Protein AF-A0A3P7JAH3-F1 (afdb_monomer)

Mean predicted aligned error: 9.49 Å

Solvent-accessible surface area (backbone atoms only — not comparable to full-atom values): 6274 Å² total; per-residue (Å²): 108,72,80,76,74,51,86,88,81,87,86,88,82,52,60,71,60,50,22,54,54,50,21,64,60,63,74,50,52,83,84,49,29,83,62,52,90,68,66,71,64,45,51,75,48,75,47,84,51,99,89,49,46,48,79,45,80,48,71,53,102,59,93,72,78,84,84,82,70,68,92,83,59,82,75,83,76,79,67,57,77,78,59,61,64,69,72,70,74,79,125

Structure (mmCIF, N/CA/C/O backbone):
data_AF-A0A3P7JAH3-F1
#
_entry.id   AF-A0A3P7JAH3-F1
#
loop_
_atom_site.group_PDB
_atom_site.id
_atom_site.type_symbol
_atom_site.label_atom_id
_atom_site.label_alt_id
_atom_site.label_comp_id
_atom_site.label_asym_id
_atom_site.label_entity_id
_atom_site.label_seq_id
_atom_site.pdbx_PDB_ins_code
_atom_site.Cartn_x
_atom_site.Cartn_y
_atom_site.Cartn_z
_atom_site.occupancy
_atom_site.B_iso_or_equiv
_atom_site.auth_seq_id
_atom_site.auth_comp_id
_atom_site.auth_asym_id
_atom_site.auth_atom_id
_atom_site.pdbx_PDB_model_num
ATOM 1 N N . MET A 1 1 ? -9.852 13.508 5.705 1.00 70.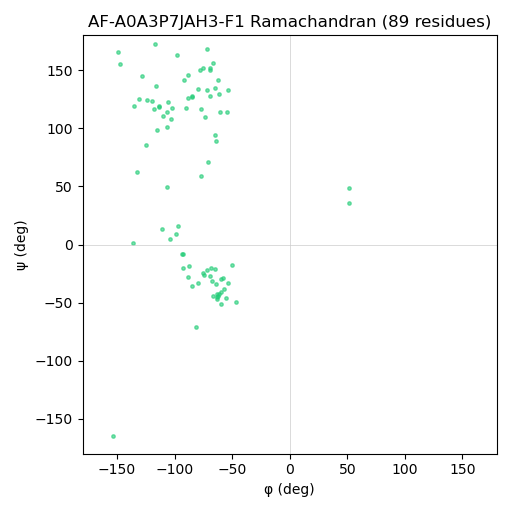62 1 MET A N 1
ATOM 2 C CA . MET A 1 1 ? -9.347 13.857 4.348 1.00 70.62 1 MET A CA 1
ATOM 3 C C . MET A 1 1 ? -10.498 13.825 3.346 1.00 70.62 1 MET A C 1
ATOM 5 O O . MET A 1 1 ? -11.475 13.145 3.616 1.00 70.62 1 MET A O 1
ATOM 9 N N . GLU A 1 2 ? -10.405 14.485 2.182 1.00 84.12 2 GLU A N 1
ATOM 10 C CA . GLU A 1 2 ? -11.473 14.398 1.157 1.00 84.12 2 GLU A CA 1
ATOM 11 C C . GLU A 1 2 ? -11.705 12.950 0.680 1.00 84.12 2 GLU A C 1
ATOM 13 O O . GLU A 1 2 ? -12.838 12.567 0.408 1.00 84.12 2 GLU A O 1
ATOM 18 N N . LEU A 1 3 ? -10.656 12.114 0.703 1.00 83.50 3 LEU A N 1
ATOM 19 C CA . LEU A 1 3 ? -10.746 10.670 0.458 1.00 83.50 3 LEU A CA 1
ATOM 20 C C . LEU A 1 3 ? -11.695 9.920 1.408 1.00 83.50 3 LEU A C 1
ATOM 22 O O . LEU A 1 3 ? -12.232 8.896 1.016 1.00 83.50 3 LEU A O 1
ATOM 26 N N . GLU A 1 4 ? -11.893 10.398 2.637 1.00 81.25 4 GLU A N 1
ATOM 27 C CA . GLU A 1 4 ? -12.803 9.768 3.609 1.00 81.25 4 GLU A CA 1
ATOM 28 C C . GLU A 1 4 ? -14.242 10.273 3.462 1.00 81.25 4 GLU A C 1
ATOM 30 O O . GLU A 1 4 ? -15.176 9.660 3.971 1.00 81.25 4 GLU A O 1
ATOM 35 N N . ARG A 1 5 ? -14.423 11.420 2.796 1.00 87.12 5 ARG A N 1
ATOM 36 C CA . ARG A 1 5 ? -15.728 12.064 2.612 1.00 87.12 5 ARG A CA 1
ATOM 37 C C . ARG A 1 5 ? -16.446 11.563 1.360 1.00 87.12 5 ARG A C 1
ATOM 39 O O . ARG A 1 5 ? -17.671 11.601 1.298 1.00 87.12 5 ARG A O 1
ATOM 46 N N . GLN A 1 6 ? -15.685 11.124 0.364 1.00 86.94 6 GLN A N 1
ATOM 47 C CA . GLN A 1 6 ? -16.199 10.566 -0.882 1.00 86.94 6 GLN A CA 1
ATOM 48 C C . GLN A 1 6 ? -16.414 9.050 -0.743 1.00 86.94 6 GLN A C 1
ATOM 50 O O . GLN A 1 6 ? -15.657 8.380 -0.048 1.00 86.94 6 GLN A O 1
ATOM 55 N N . SER A 1 7 ? -17.433 8.499 -1.409 1.00 84.81 7 SER A N 1
ATOM 56 C CA . SER A 1 7 ? -17.759 7.066 -1.332 1.00 84.81 7 SER A CA 1
ATOM 57 C C . SER A 1 7 ? -16.889 6.216 -2.263 1.00 84.81 7 SER A C 1
ATOM 59 O O . SER A 1 7 ? -16.009 5.492 -1.812 1.00 84.81 7 SER A O 1
ATOM 61 N N . ASN A 1 8 ? -17.114 6.320 -3.573 1.00 90.44 8 ASN A N 1
ATOM 62 C CA . ASN A 1 8 ? -16.386 5.571 -4.593 1.00 90.44 8 ASN A CA 1
ATOM 63 C C . ASN A 1 8 ? -15.487 6.522 -5.380 1.00 90.44 8 ASN A C 1
ATOM 65 O O . ASN A 1 8 ? -15.971 7.341 -6.160 1.00 90.44 8 ASN A O 1
ATOM 69 N N . ILE A 1 9 ? -14.177 6.391 -5.188 1.00 94.44 9 ILE A N 1
ATOM 70 C CA . ILE A 1 9 ? -13.166 7.213 -5.856 1.00 94.44 9 ILE A CA 1
ATOM 71 C C . ILE A 1 9 ? -12.099 6.342 -6.511 1.00 94.44 9 ILE A C 1
ATOM 73 O O . ILE A 1 9 ? -11.703 5.306 -5.979 1.00 94.44 9 ILE A O 1
ATOM 77 N N . LEU A 1 10 ? -11.602 6.795 -7.661 1.00 95.25 10 LEU A N 1
ATOM 78 C CA . LEU A 1 10 ? -10.441 6.220 -8.332 1.00 95.25 10 LEU A CA 1
ATOM 79 C C . LEU A 1 10 ? -9.310 7.246 -8.317 1.00 95.25 10 LEU A C 1
ATOM 81 O O . LEU A 1 10 ? -9.441 8.329 -8.883 1.00 95.25 10 LEU A O 1
ATOM 85 N N . VAL A 1 11 ? -8.190 6.891 -7.690 1.00 95.88 11 VAL A N 1
ATOM 86 C CA . VAL A 1 11 ? -6.991 7.733 -7.650 1.00 95.88 11 VAL A CA 1
ATOM 87 C C . VAL A 1 11 ? -5.934 7.139 -8.576 1.00 95.88 11 VAL A C 1
ATOM 89 O O . VAL A 1 11 ? -5.404 6.063 -8.308 1.00 95.88 11 VAL A O 1
ATOM 92 N N . ILE A 1 12 ? -5.603 7.856 -9.651 1.00 96.94 12 ILE A N 1
ATOM 93 C CA . ILE A 1 12 ? -4.489 7.523 -10.547 1.00 96.94 12 ILE A CA 1
ATOM 94 C C . ILE A 1 12 ? -3.327 8.451 -10.201 1.00 96.94 12 ILE A C 1
ATOM 96 O O . ILE A 1 12 ? -3.449 9.670 -10.287 1.00 96.94 12 ILE A O 1
ATOM 100 N N . SER A 1 13 ? -2.208 7.881 -9.760 1.00 96.69 13 SER A N 1
ATOM 101 C CA . SER A 1 13 ? -1.055 8.658 -9.302 1.00 96.69 13 SER A CA 1
ATOM 102 C C . SER A 1 13 ? 0.253 7.877 -9.469 1.00 96.69 13 SER A C 1
ATOM 104 O O . SER A 1 13 ? 0.320 6.881 -10.187 1.00 96.69 13 SER A O 1
ATOM 106 N N . HIS A 1 14 ? 1.309 8.339 -8.805 1.00 96.62 14 HIS A N 1
ATOM 107 C CA . HIS A 1 14 ? 2.647 7.760 -8.832 1.00 96.62 14 HIS A CA 1
ATOM 108 C C . HIS A 1 14 ? 2.902 6.863 -7.618 1.00 96.62 14 HIS A C 1
ATOM 110 O O . HIS A 1 14 ? 2.242 6.976 -6.585 1.00 96.62 14 HIS A O 1
ATOM 116 N N . GLN A 1 15 ? 3.930 6.015 -7.701 1.00 94.88 15 GLN A N 1
ATOM 117 C CA . GLN A 1 15 ? 4.243 5.039 -6.654 1.00 94.88 15 GLN A CA 1
ATOM 118 C C . GLN A 1 15 ? 4.433 5.661 -5.269 1.00 94.88 15 GLN A C 1
ATOM 120 O O . GLN A 1 15 ? 3.869 5.155 -4.308 1.00 94.88 15 GLN A O 1
ATOM 125 N N . ALA A 1 16 ? 5.185 6.760 -5.150 1.00 95.62 16 ALA A N 1
ATOM 126 C CA . ALA A 1 16 ? 5.430 7.399 -3.855 1.00 95.62 16 ALA A CA 1
ATOM 127 C C . ALA A 1 16 ? 4.138 7.936 -3.213 1.00 95.62 16 ALA A C 1
ATOM 129 O O . ALA A 1 16 ? 3.906 7.721 -2.028 1.00 95.62 16 ALA A O 1
ATOM 130 N N . VAL A 1 17 ? 3.264 8.565 -4.003 1.00 96.81 17 VAL A N 1
ATOM 131 C CA . VAL A 1 17 ? 1.980 9.098 -3.519 1.00 96.81 17 VAL A CA 1
ATOM 132 C C . VAL A 1 17 ? 1.052 7.960 -3.094 1.00 96.81 17 VAL A C 1
ATOM 134 O O . VAL A 1 17 ? 0.460 8.006 -2.018 1.00 96.81 17 VAL A O 1
ATOM 137 N N . LEU A 1 18 ? 0.976 6.900 -3.902 1.00 96.50 18 LEU A N 1
ATOM 138 C CA . LEU A 1 18 ? 0.171 5.721 -3.589 1.00 96.50 18 LEU A CA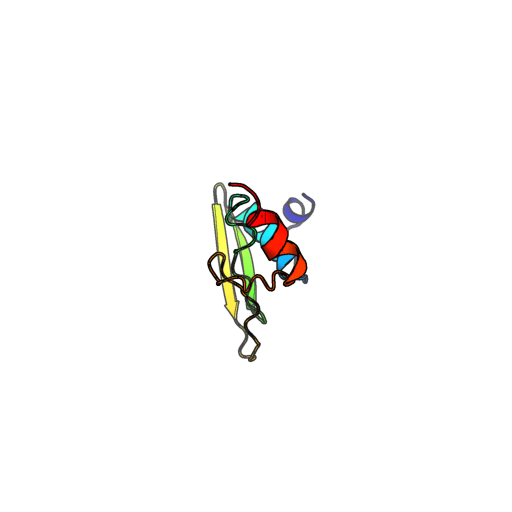 1
ATOM 139 C C . LEU A 1 18 ? 0.667 4.997 -2.331 1.00 96.50 18 LEU A C 1
ATOM 141 O O . LEU A 1 18 ? -0.157 4.501 -1.569 1.00 96.50 18 LEU A O 1
ATOM 145 N N . ARG A 1 19 ? 1.980 4.982 -2.060 1.00 96.38 19 ARG A N 1
ATOM 146 C CA . ARG A 1 19 ? 2.528 4.467 -0.793 1.00 96.38 19 ARG A CA 1
ATOM 147 C C . ARG A 1 19 ? 2.015 5.258 0.406 1.00 96.38 19 ARG A C 1
ATOM 149 O O . ARG A 1 19 ? 1.628 4.641 1.389 1.00 96.38 19 ARG A O 1
ATOM 156 N N . CYS A 1 20 ? 1.959 6.588 0.320 1.00 95.56 20 CYS A N 1
ATOM 157 C CA . CYS A 1 20 ? 1.419 7.421 1.398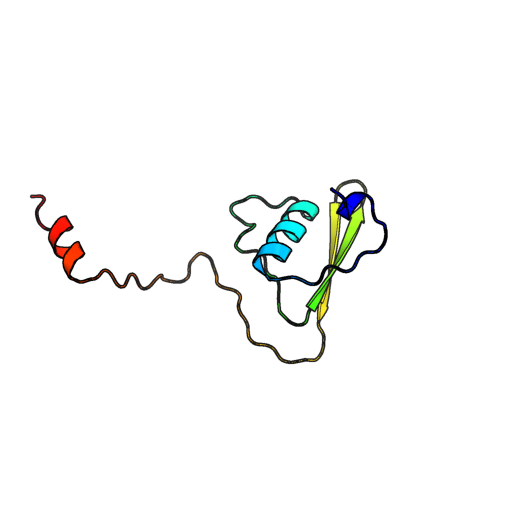 1.00 95.56 20 CYS A CA 1
ATOM 158 C C . CYS A 1 20 ? -0.067 7.138 1.651 1.00 95.56 20 CYS A C 1
ATOM 160 O O . CYS A 1 20 ? -0.472 6.964 2.797 1.00 95.56 20 CYS A O 1
ATOM 162 N N . ILE A 1 21 ? -0.868 7.045 0.585 1.00 94.50 21 ILE A N 1
ATOM 163 C CA . ILE A 1 21 ? -2.304 6.741 0.688 1.00 94.50 21 ILE A CA 1
ATOM 164 C C . ILE A 1 21 ? -2.509 5.345 1.287 1.00 94.50 21 ILE A C 1
ATOM 166 O O . ILE A 1 21 ? -3.285 5.176 2.224 1.00 94.50 21 ILE A O 1
ATOM 170 N N . LEU A 1 22 ? -1.779 4.345 0.789 1.00 94.69 22 LEU A N 1
ATOM 171 C CA . LEU A 1 22 ? -1.862 2.979 1.294 1.00 94.69 22 LEU A CA 1
ATOM 172 C C . LEU A 1 22 ? -1.438 2.900 2.765 1.00 94.69 22 LEU A C 1
ATOM 174 O O . LEU A 1 22 ? -2.130 2.266 3.557 1.00 94.69 22 LEU A O 1
ATOM 178 N N . ALA A 1 23 ? -0.339 3.559 3.142 1.00 95.25 23 ALA A N 1
ATOM 179 C CA . ALA A 1 23 ? 0.148 3.598 4.519 1.00 95.25 23 ALA A CA 1
ATOM 180 C C . ALA A 1 23 ? -0.878 4.206 5.478 1.00 95.25 23 ALA A C 1
ATOM 182 O O . ALA A 1 23 ? -1.067 3.681 6.573 1.00 95.25 23 ALA A O 1
ATOM 183 N N . TYR A 1 24 ? -1.560 5.268 5.042 1.00 92.94 24 TYR A N 1
ATOM 184 C CA . TYR A 1 24 ? -2.610 5.925 5.811 1.00 92.94 24 TYR A CA 1
ATOM 185 C C . TYR A 1 24 ? -3.763 4.964 6.131 1.00 92.94 24 TYR A C 1
ATOM 187 O O . TYR A 1 24 ? -4.101 4.779 7.296 1.00 92.94 24 TYR A O 1
ATOM 195 N N . PHE A 1 25 ? -4.307 4.275 5.123 1.00 92.19 25 PHE A N 1
ATOM 196 C CA . PHE A 1 25 ? -5.428 3.346 5.324 1.00 92.19 25 PHE A CA 1
ATOM 197 C C . PHE A 1 25 ? -5.038 2.022 5.996 1.00 92.19 25 PHE A C 1
ATOM 199 O O . PHE A 1 25 ? -5.872 1.391 6.638 1.00 92.19 25 PHE A O 1
ATOM 206 N N . THR A 1 26 ? -3.785 1.582 5.862 1.00 92.19 26 THR A N 1
ATOM 207 C CA . THR A 1 26 ? -3.296 0.314 6.442 1.00 92.19 26 THR A CA 1
ATOM 208 C C . THR A 1 26 ? -2.530 0.491 7.755 1.00 92.19 26 THR A C 1
ATOM 210 O O . THR A 1 26 ? -1.952 -0.475 8.255 1.00 92.19 26 THR A O 1
ATOM 213 N N . ASN A 1 27 ? -2.540 1.704 8.320 1.00 92.31 27 ASN A N 1
ATOM 214 C CA . ASN A 1 27 ? -1.879 2.066 9.575 1.00 92.31 27 ASN A CA 1
ATOM 215 C C . ASN A 1 27 ? -0.388 1.664 9.617 1.00 92.31 27 ASN A C 1
ATOM 217 O O . ASN A 1 27 ? 0.082 1.011 10.550 1.00 92.31 27 ASN A O 1
ATOM 221 N N . LYS A 1 28 ? 0.354 2.010 8.558 1.00 92.94 28 LYS A N 1
ATOM 222 C CA . LYS A 1 28 ? 1.786 1.700 8.421 1.00 92.94 28 LYS A CA 1
ATOM 223 C C . LYS A 1 28 ? 2.651 2.834 8.954 1.00 92.94 28 LYS A C 1
ATOM 225 O O . LYS A 1 28 ? 2.353 4.007 8.744 1.00 92.94 28 LYS A O 1
ATOM 230 N N . ASN A 1 29 ? 3.749 2.473 9.614 1.00 94.06 29 ASN A N 1
ATOM 231 C CA . ASN A 1 29 ? 4.710 3.434 10.154 1.00 94.06 29 ASN A CA 1
ATOM 232 C C . ASN A 1 29 ? 5.541 4.110 9.042 1.00 94.06 29 ASN A C 1
ATOM 234 O O . ASN A 1 29 ? 5.557 3.694 7.880 1.00 94.06 29 ASN A O 1
ATOM 238 N N . THR A 1 30 ? 6.263 5.164 9.418 1.00 91.38 30 THR A N 1
ATOM 239 C CA . THR A 1 30 ? 7.125 5.946 8.518 1.00 91.38 30 THR A CA 1
ATOM 240 C C . THR A 1 30 ? 8.348 5.179 8.019 1.00 91.38 30 THR A C 1
ATOM 242 O O . THR A 1 30 ? 8.914 5.553 6.996 1.00 91.38 30 THR A O 1
ATOM 245 N N . GLU A 1 31 ? 8.754 4.108 8.701 1.00 91.62 31 GLU A N 1
ATOM 246 C CA . GLU A 1 31 ? 9.872 3.262 8.277 1.00 91.62 31 GLU A CA 1
ATOM 247 C C . GLU A 1 31 ? 9.475 2.279 7.170 1.00 91.62 31 GLU A C 1
ATOM 249 O O . GLU A 1 31 ? 10.288 1.979 6.297 1.00 91.62 31 GLU A O 1
ATOM 254 N N . GLU A 1 32 ? 8.231 1.799 7.189 1.00 90.88 32 GLU A N 1
ATOM 255 C CA . GLU A 1 32 ? 7.641 0.885 6.209 1.00 90.88 32 GLU A CA 1
ATOM 256 C C . GLU A 1 32 ? 7.083 1.636 5.000 1.00 90.88 32 GLU A C 1
ATOM 258 O O . GLU A 1 32 ? 7.193 1.139 3.878 1.00 90.88 32 GLU A O 1
ATOM 263 N N . LEU A 1 33 ? 6.522 2.836 5.204 1.00 92.69 33 LEU A N 1
ATOM 264 C CA . LEU A 1 33 ? 5.873 3.647 4.166 1.00 92.69 33 LEU A CA 1
ATOM 265 C C . LEU A 1 33 ? 6.704 3.753 2.873 1.00 92.69 33 LEU A C 1
ATOM 267 O O . LEU A 1 33 ? 6.157 3.462 1.804 1.00 92.69 33 LEU A O 1
ATOM 271 N N . PRO A 1 34 ? 8.013 4.085 2.902 1.00 93.81 34 PRO A N 1
ATOM 272 C CA . PRO A 1 34 ? 8.814 4.220 1.687 1.00 93.81 34 PRO A CA 1
ATOM 273 C C . PRO A 1 34 ? 8.981 2.908 0.919 1.00 93.81 34 PRO A C 1
ATOM 275 O O . PRO A 1 34 ? 9.253 2.943 -0.280 1.00 93.81 34 PRO A O 1
ATOM 278 N N . TYR A 1 35 ? 8.797 1.769 1.585 1.00 94.62 35 TYR A N 1
ATOM 279 C CA . TYR A 1 35 ? 9.038 0.427 1.060 1.00 94.62 35 TYR A CA 1
ATOM 280 C C . TYR A 1 35 ? 7.745 -0.375 0.858 1.00 94.62 35 TYR A C 1
ATOM 282 O O . TYR A 1 35 ? 7.791 -1.577 0.601 1.00 94.62 35 TYR A O 1
ATOM 290 N N . LEU A 1 36 ? 6.576 0.269 0.901 1.00 94.62 36 LEU A N 1
ATOM 291 C CA . LEU A 1 36 ? 5.328 -0.391 0.528 1.00 94.62 36 LEU A CA 1
ATOM 292 C C . LEU A 1 36 ? 5.328 -0.761 -0.965 1.00 94.62 36 LEU A C 1
ATOM 294 O O . LEU A 1 36 ? 5.695 0.031 -1.845 1.00 94.62 36 LEU A O 1
ATOM 298 N N . LYS A 1 37 ? 4.907 -1.994 -1.266 1.00 94.19 37 LYS A N 1
ATOM 299 C CA . LYS A 1 37 ? 4.833 -2.501 -2.639 1.00 94.19 37 LYS A CA 1
ATOM 300 C C . LYS A 1 37 ? 3.603 -1.931 -3.342 1.00 94.19 37 LYS A C 1
ATOM 302 O O . LYS A 1 37 ? 2.474 -2.229 -2.973 1.00 94.19 37 LYS A O 1
ATOM 307 N N . VAL A 1 38 ? 3.852 -1.153 -4.391 1.00 96.19 38 VAL A N 1
ATOM 308 C CA . VAL A 1 38 ? 2.834 -0.629 -5.310 1.00 96.19 38 VAL A CA 1
ATOM 309 C C . VAL A 1 38 ? 3.245 -1.048 -6.727 1.00 96.19 38 VAL A C 1
ATOM 311 O O . VAL A 1 38 ? 4.007 -0.323 -7.379 1.00 96.19 38 VAL A O 1
ATOM 314 N N . PRO A 1 39 ? 2.867 -2.266 -7.164 1.00 95.88 39 PRO A N 1
ATOM 315 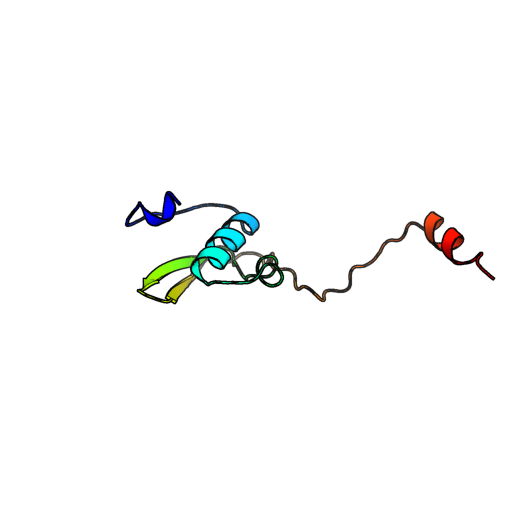C CA . PRO A 1 39 ? 3.234 -2.780 -8.478 1.00 95.88 39 PRO A CA 1
ATOM 316 C C . PRO A 1 39 ? 2.518 -2.017 -9.597 1.00 95.88 39 PRO A C 1
ATOM 318 O O . PRO A 1 39 ? 1.405 -1.522 -9.428 1.00 95.88 39 PRO A O 1
ATOM 321 N N . LEU A 1 40 ? 3.164 -1.941 -10.761 1.00 96.88 40 LEU A N 1
ATOM 322 C CA . LEU A 1 40 ? 2.549 -1.384 -11.964 1.00 96.88 40 LEU A CA 1
ATOM 323 C C . LEU A 1 40 ? 1.397 -2.278 -12.454 1.00 96.88 40 LEU A C 1
ATOM 325 O O . LEU A 1 40 ? 1.348 -3.473 -12.156 1.00 96.88 40 LEU A O 1
ATOM 329 N N . HIS A 1 41 ? 0.470 -1.676 -13.206 1.00 97.12 41 HIS A N 1
ATOM 330 C CA . HIS A 1 41 ? -0.690 -2.347 -13.819 1.00 97.12 41 HIS A CA 1
ATOM 331 C C . HIS A 1 41 ? -1.514 -3.191 -12.831 1.00 97.12 41 HIS A C 1
ATOM 333 O O . HIS A 1 41 ? -2.021 -4.261 -13.164 1.00 97.12 41 HIS A O 1
ATOM 339 N N . THR A 1 42 ? -1.625 -2.715 -11.594 1.00 97.25 42 THR A N 1
ATOM 340 C CA . THR A 1 42 ? -2.383 -3.371 -10.531 1.00 97.25 42 THR A CA 1
ATOM 341 C C . THR A 1 42 ? -3.296 -2.344 -9.879 1.00 97.25 42 THR A C 1
ATOM 343 O O . THR A 1 42 ? -2.824 -1.301 -9.428 1.00 97.25 42 THR A O 1
ATOM 346 N N . VAL A 1 43 ? -4.597 -2.624 -9.826 1.00 97.38 43 VAL A N 1
ATOM 347 C CA . VAL A 1 43 ? -5.556 -1.825 -9.054 1.00 97.38 43 VAL A CA 1
ATOM 348 C C . VAL A 1 43 ? -5.548 -2.324 -7.621 1.00 97.38 43 VAL A C 1
ATOM 350 O O . VAL A 1 43 ? -5.719 -3.515 -7.378 1.00 97.38 43 VAL A O 1
ATOM 353 N N . ILE A 1 44 ? -5.356 -1.411 -6.674 1.00 97.38 44 ILE A N 1
ATOM 354 C CA . ILE A 1 44 ? -5.431 -1.701 -5.244 1.00 97.38 44 ILE A CA 1
ATOM 355 C C . ILE A 1 44 ? -6.774 -1.166 -4.753 1.00 97.38 44 ILE A C 1
ATOM 357 O O . ILE A 1 44 ? -6.970 0.047 -4.690 1.00 97.38 44 ILE A O 1
ATOM 361 N N . LYS A 1 45 ? -7.709 -2.061 -4.442 1.00 96.06 45 LYS A N 1
ATOM 362 C CA . LYS A 1 45 ? -9.000 -1.704 -3.854 1.00 96.06 45 LYS A CA 1
ATOM 363 C C . LYS A 1 45 ? -8.858 -1.681 -2.341 1.00 96.06 45 LYS A C 1
ATOM 365 O O . LYS A 1 45 ? -8.422 -2.660 -1.738 1.00 96.06 45 LYS A O 1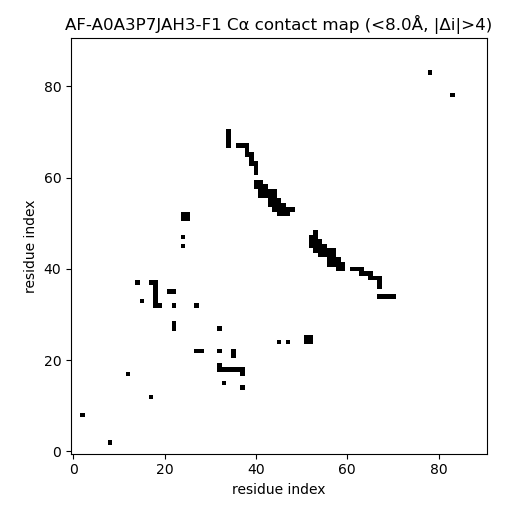
ATOM 370 N N . LEU A 1 46 ? -9.243 -0.554 -1.758 1.00 94.44 46 LEU A N 1
ATOM 371 C CA . LEU A 1 46 ? -9.290 -0.338 -0.322 1.00 94.44 46 LEU A CA 1
ATOM 372 C C . LEU A 1 46 ? -10.753 -0.362 0.109 1.00 94.44 46 LEU A C 1
ATOM 374 O O . LEU A 1 46 ? -11.553 0.413 -0.409 1.00 94.44 46 LEU A O 1
ATOM 378 N N . THR A 1 47 ? -11.097 -1.247 1.041 1.00 93.25 47 THR A N 1
ATOM 379 C CA . THR A 1 47 ? -12.434 -1.305 1.643 1.00 93.25 47 THR A CA 1
ATOM 380 C C . THR A 1 47 ? -12.307 -0.960 3.127 1.00 93.25 47 THR A C 1
ATOM 382 O O . THR A 1 47 ? -11.907 -1.820 3.919 1.00 93.25 47 THR A O 1
ATOM 385 N N . PRO A 1 48 ? -12.579 0.298 3.526 1.00 89.69 48 PRO A N 1
ATOM 386 C CA . PRO A 1 48 ? -12.566 0.694 4.930 1.00 89.69 48 PRO A CA 1
ATOM 387 C C . PRO A 1 48 ? -13.613 -0.090 5.735 1.00 89.69 48 PRO A C 1
ATOM 389 O O . PRO A 1 48 ? -14.783 -0.158 5.358 1.00 89.69 48 PRO A O 1
ATOM 392 N N . LYS A 1 49 ? -13.190 -0.679 6.853 1.00 89.06 49 LYS A N 1
ATOM 393 C CA . LYS A 1 49 ? -14.024 -1.322 7.878 1.00 89.06 49 LYS A CA 1
ATOM 394 C C . LYS A 1 49 ? -13.860 -0.574 9.202 1.00 89.06 49 LYS A C 1
ATOM 396 O O . LYS A 1 49 ? -13.007 0.298 9.325 1.00 89.06 49 LYS A O 1
ATOM 401 N N . ALA A 1 50 ? -14.655 -0.930 10.213 1.00 83.31 50 ALA A N 1
ATOM 402 C CA . ALA A 1 50 ? -14.704 -0.208 11.491 1.00 83.31 50 ALA A CA 1
ATOM 403 C C . ALA A 1 50 ? -13.335 -0.019 12.185 1.00 83.31 50 ALA A C 1
ATOM 405 O O . ALA A 1 50 ? -13.126 1.002 12.829 1.00 83.31 50 ALA A O 1
ATOM 406 N N . TYR A 1 51 ? -12.405 -0.972 12.042 1.00 83.06 51 TYR A N 1
ATOM 407 C CA . TYR A 1 51 ? -11.083 -0.931 12.693 1.00 83.06 51 TYR A CA 1
ATOM 408 C C . TYR A 1 51 ? -9.922 -1.324 11.773 1.00 83.06 51 TYR A C 1
ATOM 410 O O . TYR A 1 51 ? -8.777 -1.414 12.211 1.00 83.06 51 TYR A O 1
ATOM 418 N N . SER A 1 52 ? -10.206 -1.625 10.510 1.00 88.50 52 SER A N 1
ATOM 419 C CA . SER A 1 52 ? -9.218 -2.120 9.557 1.00 88.50 52 SER A CA 1
ATOM 420 C C . SER A 1 52 ? -9.568 -1.671 8.147 1.00 88.50 52 SER A C 1
ATOM 422 O O . SER A 1 52 ? -10.682 -1.233 7.877 1.00 88.50 52 SER A O 1
ATOM 424 N N . CYS A 1 53 ? -8.614 -1.787 7.232 1.00 91.88 53 CYS A N 1
ATOM 425 C CA . CYS A 1 53 ? -8.862 -1.607 5.813 1.00 91.88 53 CYS A CA 1
ATOM 426 C C . CYS A 1 53 ? -8.519 -2.908 5.098 1.00 91.88 53 CYS A C 1
ATOM 428 O O . CYS A 1 53 ? -7.405 -3.419 5.232 1.00 91.88 53 CYS A O 1
ATOM 430 N N . GLU A 1 54 ? -9.480 -3.457 4.363 1.00 94.25 54 GLU A N 1
ATOM 431 C CA . GLU A 1 54 ? -9.208 -4.595 3.493 1.00 94.25 54 GLU A CA 1
ATOM 432 C C . GLU A 1 54 ? -8.564 -4.118 2.204 1.00 94.25 54 GLU A C 1
ATOM 434 O O . GLU A 1 54 ? -9.015 -3.151 1.587 1.00 94.25 54 GLU A O 1
ATOM 439 N N . VAL A 1 55 ? -7.504 -4.818 1.810 1.00 95.44 55 VAL A N 1
ATOM 440 C CA . VAL A 1 55 ? -6.702 -4.495 0.637 1.00 95.44 55 VAL A CA 1
ATOM 441 C C . VAL A 1 55 ? -6.793 -5.657 -0.337 1.00 95.44 55 VAL A C 1
ATOM 443 O O . VAL A 1 55 ? -6.326 -6.755 -0.044 1.00 95.44 55 VAL A O 1
ATOM 446 N N . GLU A 1 56 ? -7.358 -5.403 -1.510 1.00 96.94 56 GLU A N 1
ATOM 447 C CA . GLU A 1 56 ? -7.437 -6.371 -2.603 1.00 96.94 56 GLU A CA 1
ATOM 448 C C . GLU A 1 56 ? -6.624 -5.851 -3.794 1.00 96.94 56 GLU A C 1
ATOM 450 O O . GLU A 1 56 ? -6.695 -4.670 -4.136 1.00 96.94 56 GLU A O 1
ATOM 455 N N . MET A 1 57 ? -5.837 -6.719 -4.433 1.00 96.56 57 MET A N 1
ATOM 456 C CA . MET A 1 57 ? -5.004 -6.356 -5.583 1.00 96.56 57 MET A CA 1
ATOM 457 C C . MET A 1 57 ? -5.497 -7.059 -6.845 1.00 96.56 57 MET A C 1
ATOM 459 O O . MET A 1 57 ? -5.453 -8.283 -6.943 1.00 96.56 57 MET A O 1
ATOM 463 N N . PHE A 1 58 ? -5.902 -6.276 -7.838 1.00 97.44 58 PHE A N 1
ATOM 464 C CA . PHE A 1 58 ? -6.345 -6.754 -9.143 1.00 97.44 58 PHE A CA 1
ATOM 465 C C . PHE A 1 58 ? -5.264 -6.447 -10.172 1.00 97.44 58 PHE A C 1
ATOM 467 O O . PHE A 1 58 ? -5.107 -5.307 -10.611 1.00 97.44 58 PHE A O 1
ATOM 474 N N . LYS A 1 59 ? -4.477 -7.461 -10.528 1.00 96.56 59 LYS A N 1
ATOM 475 C CA . LYS A 1 59 ? -3.418 -7.334 -11.528 1.00 96.56 59 LYS A CA 1
ATOM 476 C C . LYS A 1 59 ? -3.999 -7.525 -12.926 1.00 96.56 59 LYS A C 1
ATOM 478 O O . LYS A 1 59 ? -4.641 -8.537 -13.189 1.00 96.56 59 LYS A O 1
ATOM 483 N N . PHE A 1 60 ? -3.732 -6.583 -13.823 1.00 96.12 60 PHE A N 1
ATOM 484 C CA . PHE A 1 60 ? -4.070 -6.740 -15.234 1.00 96.12 60 PHE A CA 1
ATOM 485 C C . PHE A 1 60 ? -3.054 -7.640 -15.942 1.00 96.12 60 PHE A C 1
ATOM 487 O O . PHE A 1 60 ? -1.869 -7.648 -15.592 1.00 96.12 60 PHE A O 1
ATOM 494 N N . ASP A 1 61 ? -3.499 -8.359 -16.973 1.00 96.44 61 ASP A N 1
ATOM 495 C CA . ASP A 1 61 ? -2.637 -9.193 -17.821 1.00 96.44 61 ASP A CA 1
ATOM 496 C C . ASP A 1 61 ? -1.834 -8.343 -18.824 1.00 96.44 61 ASP A C 1
ATOM 498 O O . ASP A 1 61 ? -1.969 -8.435 -20.041 1.00 96.44 61 ASP A O 1
ATOM 502 N N . ILE A 1 62 ? -1.033 -7.418 -18.290 1.00 96.19 62 ILE A N 1
ATOM 503 C CA . ILE A 1 62 ? -0.180 -6.509 -19.053 1.00 96.19 62 ILE A CA 1
ATOM 504 C C . ILE A 1 62 ? 1.189 -6.480 -18.382 1.00 96.19 62 ILE A C 1
ATOM 506 O O . ILE A 1 62 ? 1.331 -6.068 -17.227 1.00 96.19 62 ILE A O 1
ATOM 510 N N . LYS A 1 63 ? 2.223 -6.890 -19.118 1.00 95.25 63 LYS A N 1
ATOM 511 C CA . LYS A 1 63 ? 3.604 -6.908 -18.619 1.00 95.25 63 LYS A CA 1
ATOM 512 C C . LYS A 1 63 ? 4.073 -5.491 -18.264 1.00 95.25 63 LYS A C 1
ATOM 514 O O . LYS A 1 63 ? 3.780 -4.536 -18.976 1.00 95.25 63 LYS A O 1
ATOM 519 N N . ALA A 1 64 ? 4.829 -5.371 -17.176 1.00 94.94 64 ALA A N 1
ATOM 520 C CA . ALA A 1 64 ? 5.438 -4.122 -16.730 1.00 94.94 64 ALA A CA 1
ATOM 521 C C . ALA A 1 64 ? 6.780 -4.391 -16.046 1.00 94.94 64 ALA A C 1
ATOM 523 O O . ALA A 1 64 ? 7.008 -5.477 -15.508 1.00 94.94 64 ALA A O 1
ATOM 524 N N . VAL A 1 65 ? 7.656 -3.388 -16.049 1.00 95.81 65 VAL A N 1
ATOM 525 C CA . VAL A 1 65 ? 8.917 -3.432 -15.301 1.00 95.81 65 VAL A CA 1
ATOM 526 C C . VAL A 1 65 ? 8.663 -3.380 -13.792 1.00 95.81 65 VAL A C 1
ATOM 528 O O . VAL A 1 65 ? 7.678 -2.802 -13.333 1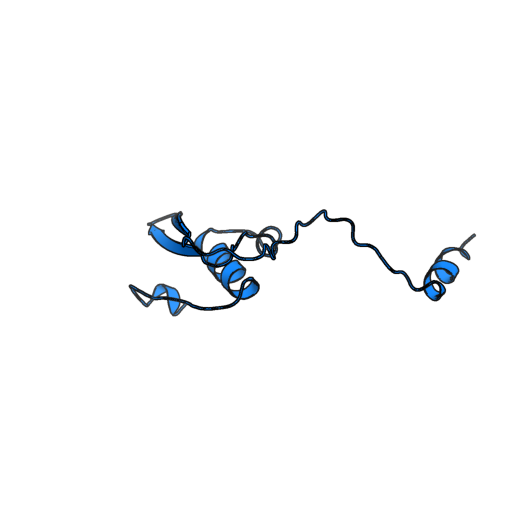.00 95.81 65 VAL A O 1
ATOM 531 N N . ASN A 1 66 ? 9.564 -3.964 -13.002 1.00 94.19 66 ASN A N 1
ATOM 532 C CA . ASN A 1 66 ? 9.529 -3.820 -11.550 1.00 94.19 66 ASN A CA 1
ATOM 533 C C . ASN A 1 66 ? 10.365 -2.606 -11.129 1.00 94.19 66 ASN A C 1
ATOM 535 O O . ASN A 1 66 ? 11.576 -2.586 -11.325 1.00 94.19 66 ASN A O 1
ATOM 539 N N . THR A 1 67 ? 9.721 -1.613 -10.529 1.00 93.94 67 THR A N 1
ATOM 540 C CA . THR A 1 67 ? 10.369 -0.392 -10.025 1.00 93.94 67 THR A CA 1
ATOM 541 C C . THR A 1 67 ? 10.518 -0.383 -8.498 1.00 93.94 67 THR A C 1
ATOM 543 O O . THR A 1 67 ? 10.936 0.614 -7.911 1.00 93.94 67 THR A O 1
ATOM 546 N N . TYR A 1 68 ? 10.162 -1.478 -7.820 1.00 93.69 68 TYR A N 1
ATOM 547 C CA . TYR A 1 68 ? 10.357 -1.619 -6.382 1.00 93.69 68 TYR A CA 1
ATOM 548 C C . TYR A 1 68 ? 11.840 -1.807 -6.041 1.00 93.69 68 TYR A C 1
ATOM 550 O O . TYR A 1 68 ? 12.526 -2.632 -6.644 1.00 93.69 68 TYR A O 1
ATOM 558 N N . ARG A 1 69 ? 12.313 -1.061 -5.038 1.00 90.69 69 ARG A N 1
ATOM 559 C CA . ARG A 1 69 ? 13.683 -1.121 -4.526 1.00 90.69 69 ARG A CA 1
ATOM 560 C C . ARG A 1 69 ? 13.654 -1.414 -3.030 1.00 90.69 69 ARG A C 1
ATOM 562 O O . ARG A 1 69 ? 13.005 -0.693 -2.277 1.00 90.69 69 ARG A O 1
ATOM 569 N N . GLU A 1 70 ? 14.338 -2.475 -2.619 1.00 88.56 70 GLU A N 1
ATOM 570 C CA . GLU A 1 70 ? 14.392 -2.908 -1.221 1.00 88.56 70 GLU A CA 1
ATOM 571 C C . GLU A 1 70 ? 15.312 -2.024 -0.374 1.00 88.56 70 GLU A C 1
ATOM 573 O O . GLU A 1 70 ? 16.297 -1.476 -0.870 1.00 88.56 70 GLU A O 1
ATOM 578 N N . LYS A 1 71 ? 15.010 -1.931 0.928 1.00 82.00 71 LYS A N 1
ATOM 579 C CA . LYS A 1 71 ? 15.763 -1.134 1.912 1.00 82.00 71 LYS A CA 1
ATOM 580 C C . LYS A 1 71 ? 17.247 -1.514 1.989 1.00 82.00 71 LYS A C 1
ATOM 582 O O . LYS A 1 71 ? 18.091 -0.636 2.105 1.00 82.00 71 LYS A O 1
ATOM 587 N N . ASN A 1 72 ? 17.562 -2.805 1.878 1.00 79.50 72 ASN A N 1
ATOM 588 C CA . ASN A 1 72 ? 18.908 -3.342 2.118 1.00 79.50 72 ASN A CA 1
ATOM 589 C C . ASN A 1 72 ? 19.735 -3.535 0.840 1.00 79.50 72 ASN A C 1
ATOM 591 O O . ASN A 1 72 ? 20.727 -4.261 0.851 1.00 79.50 72 ASN A O 1
ATOM 595 N N . GLN A 1 73 ? 19.333 -2.935 -0.282 1.00 67.38 73 GLN A N 1
ATOM 596 C CA . GLN A 1 73 ? 20.105 -3.086 -1.507 1.00 67.38 73 GLN A CA 1
ATOM 597 C C . GLN A 1 73 ? 21.441 -2.339 -1.357 1.00 67.38 73 GLN A C 1
ATOM 599 O O . GLN A 1 73 ? 21.408 -1.153 -1.013 1.00 67.38 73 GLN A O 1
ATOM 604 N N . PRO A 1 74 ? 22.598 -2.988 -1.613 1.00 65.69 74 PRO A N 1
ATOM 605 C CA . PRO A 1 74 ? 23.900 -2.361 -1.439 1.00 65.69 74 PRO A CA 1
ATOM 606 C C . PRO A 1 74 ? 23.933 -1.064 -2.240 1.00 65.69 74 PRO A C 1
ATOM 608 O O . PRO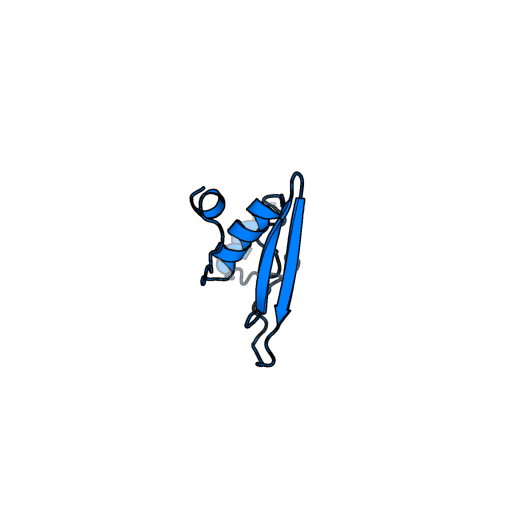 A 1 74 ? 23.822 -1.053 -3.468 1.00 65.69 74 PRO A O 1
ATOM 611 N N . VAL A 1 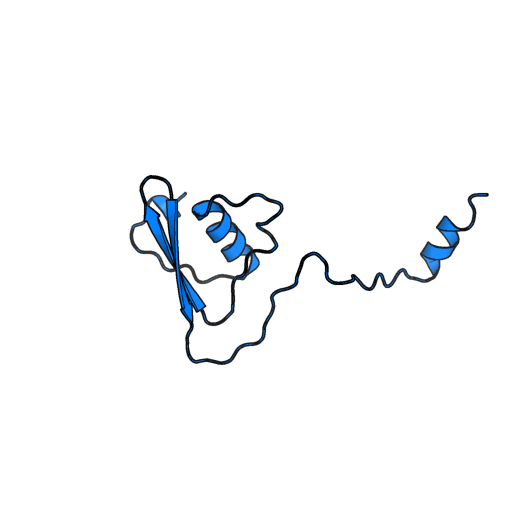75 ? 24.023 0.056 -1.529 1.00 64.75 75 VAL A N 1
ATOM 612 C CA . VAL A 1 75 ? 24.230 1.349 -2.163 1.00 64.75 75 VAL A CA 1
ATOM 613 C C . VAL A 1 75 ? 25.685 1.336 -2.595 1.00 64.75 75 VAL A C 1
ATOM 615 O O . VAL A 1 75 ? 26.576 1.363 -1.751 1.00 64.75 75 VAL A O 1
ATOM 618 N N . SER A 1 76 ? 25.945 1.256 -3.902 1.00 62.41 76 SER A N 1
ATOM 619 C CA . SER A 1 76 ? 27.278 1.537 -4.423 1.00 62.41 76 SER A CA 1
ATOM 620 C C . SER A 1 76 ? 27.561 3.009 -4.134 1.00 62.41 76 SER A C 1
ATOM 622 O O . SER A 1 76 ? 27.203 3.890 -4.921 1.00 62.41 76 SER A O 1
ATOM 624 N N . LEU A 1 77 ? 28.122 3.292 -2.962 1.00 57.97 77 LEU A N 1
ATOM 625 C CA . LEU A 1 77 ? 28.635 4.605 -2.637 1.00 57.97 77 LEU A CA 1
ATOM 626 C C . LEU A 1 77 ? 29.800 4.839 -3.599 1.00 57.97 77 LEU A C 1
ATOM 628 O O . LEU A 1 77 ? 30.924 4.412 -3.355 1.00 57.97 77 LEU A O 1
ATOM 632 N N . LYS A 1 78 ? 29.526 5.496 -4.730 1.00 53.94 78 LYS A N 1
ATOM 633 C CA . LYS A 1 78 ? 30.563 6.133 -5.539 1.00 53.94 78 LYS A CA 1
ATOM 634 C C . LYS A 1 78 ? 31.040 7.345 -4.746 1.00 53.94 78 LYS A C 1
ATOM 636 O O . LYS A 1 78 ? 30.696 8.477 -5.069 1.00 53.94 78 LYS A O 1
ATOM 641 N N . ILE A 1 79 ? 31.751 7.096 -3.649 1.00 61.03 79 ILE A N 1
ATOM 642 C CA . ILE A 1 79 ? 32.507 8.136 -2.964 1.00 61.03 79 ILE A CA 1
ATOM 643 C C . ILE A 1 79 ? 33.509 8.603 -4.014 1.00 61.03 79 ILE A C 1
ATOM 645 O O . ILE A 1 79 ? 34.328 7.810 -4.482 1.00 61.03 79 ILE A O 1
ATOM 649 N N . SER A 1 80 ? 33.382 9.851 -4.470 1.00 56.41 80 SER A N 1
ATOM 650 C CA . SER A 1 80 ? 34.430 10.452 -5.285 1.00 56.41 80 SER A CA 1
ATOM 651 C C . SER A 1 80 ? 35.730 10.317 -4.496 1.00 56.41 80 SER A C 1
ATOM 653 O O . SER A 1 80 ? 35.768 10.580 -3.292 1.00 56.41 80 SER A O 1
ATOM 655 N N . SER A 1 81 ? 36.789 9.860 -5.158 1.00 56.97 81 SER A N 1
ATOM 656 C CA . SER A 1 81 ? 38.100 9.574 -4.558 1.00 56.97 81 SER A CA 1
ATOM 657 C C . SER A 1 81 ? 38.662 10.721 -3.703 1.00 56.97 81 SER A C 1
ATOM 659 O O . SER A 1 81 ? 39.529 10.497 -2.866 1.00 56.97 81 SER A O 1
ATOM 661 N N . SER A 1 82 ? 38.134 11.934 -3.864 1.00 56.28 82 SER A N 1
ATOM 662 C CA . SER A 1 82 ? 38.465 13.142 -3.112 1.00 56.28 82 SER A CA 1
ATOM 663 C C . SER A 1 82 ? 38.025 13.138 -1.640 1.00 56.28 82 SER A C 1
ATOM 665 O O . SER A 1 82 ? 38.638 13.835 -0.842 1.00 56.28 82 SER A O 1
ATOM 667 N N . LEU A 1 83 ? 36.974 12.400 -1.257 1.00 55.56 83 LEU A N 1
ATOM 668 C CA . LEU A 1 83 ? 36.475 12.365 0.133 1.00 55.56 83 LEU A CA 1
ATOM 669 C C . LEU A 1 83 ? 37.084 11.230 0.966 1.00 55.56 83 LEU A C 1
ATOM 671 O O . LEU A 1 83 ? 37.093 11.311 2.191 1.00 55.56 83 LEU A O 1
ATOM 675 N N . ALA A 1 84 ? 37.632 10.195 0.324 1.00 57.12 84 ALA A N 1
ATOM 676 C CA . ALA A 1 84 ? 38.289 9.085 1.016 1.00 57.12 84 ALA A CA 1
ATOM 677 C C . ALA A 1 84 ? 39.589 9.521 1.723 1.00 57.12 84 ALA A C 1
ATOM 679 O O . ALA A 1 84 ? 39.910 9.010 2.793 1.00 57.12 84 ALA A O 1
ATOM 680 N N . SER A 1 85 ? 40.302 10.515 1.180 1.00 53.84 85 SER A N 1
ATOM 681 C CA . SER A 1 85 ? 41.531 11.055 1.780 1.00 53.84 85 SER A CA 1
ATOM 682 C C . SER A 1 85 ? 41.290 11.892 3.042 1.00 53.84 85 SER A C 1
ATOM 684 O O . SER A 1 85 ? 42.193 12.022 3.864 1.00 53.84 85 SER A O 1
ATOM 686 N N . LEU A 1 86 ? 40.078 12.423 3.241 1.00 56.00 86 LEU A N 1
ATOM 687 C CA . LEU A 1 86 ? 39.716 13.212 4.426 1.00 56.00 86 LEU A CA 1
ATOM 688 C C . LEU A 1 86 ? 39.499 12.353 5.680 1.00 56.00 86 LEU A C 1
ATOM 690 O O . LEU A 1 86 ? 39.676 12.850 6.789 1.00 56.00 86 LEU A O 1
ATOM 694 N N . PHE A 1 87 ? 39.161 11.071 5.522 1.00 56.47 87 PHE A N 1
ATOM 695 C CA . PHE A 1 87 ? 38.960 10.149 6.646 1.00 56.47 87 PHE A CA 1
ATOM 696 C C . PHE A 1 87 ? 40.213 9.346 7.019 1.00 56.47 87 PHE A C 1
AT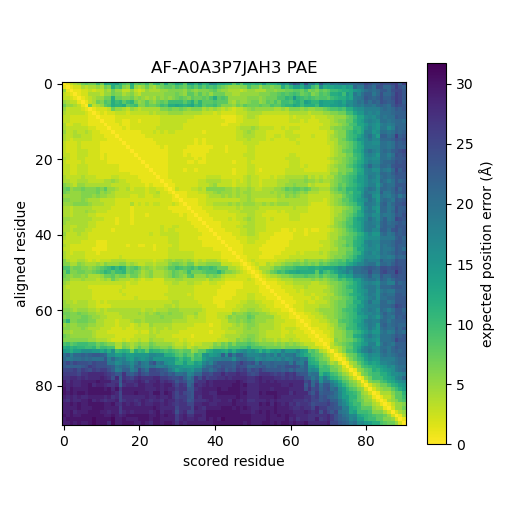OM 698 O O . PHE A 1 87 ? 40.210 8.690 8.054 1.00 56.47 87 PHE A O 1
ATOM 705 N N . SER A 1 88 ? 41.282 9.414 6.217 1.00 51.50 88 SER A N 1
ATOM 706 C CA . SER A 1 88 ? 42.523 8.664 6.467 1.00 51.50 88 SER A CA 1
ATOM 707 C C . SER A 1 88 ? 43.577 9.437 7.274 1.00 51.50 88 SER A C 1
ATOM 709 O O . SER A 1 88 ? 44.564 8.837 7.676 1.00 51.50 88 SER A O 1
ATOM 711 N N . ASN A 1 89 ? 43.378 10.737 7.532 1.00 47.12 89 ASN A N 1
ATOM 712 C CA . ASN A 1 89 ? 44.310 11.593 8.288 1.00 47.12 89 ASN A CA 1
ATOM 713 C C . ASN A 1 89 ? 43.785 11.925 9.694 1.00 47.12 89 ASN A C 1
ATOM 715 O O . ASN A 1 89 ? 43.739 13.087 10.102 1.00 47.12 89 ASN A O 1
ATOM 719 N N . LYS A 1 90 ? 43.348 10.905 10.434 1.00 47.78 90 LYS A N 1
ATOM 720 C CA . LYS A 1 90 ? 43.068 11.042 11.866 1.00 47.78 90 LYS A CA 1
ATOM 721 C C . LYS A 1 90 ? 43.698 9.888 12.641 1.00 47.78 90 LYS A C 1
ATOM 723 O O . LYS A 1 90 ? 42.992 9.109 13.267 1.00 47.78 90 LYS A O 1
ATOM 728 N N . GLU A 1 91 ? 45.023 9.820 12.564 1.00 41.59 91 GLU A N 1
ATOM 729 C CA . GLU A 1 91 ? 45.906 9.262 13.594 1.00 41.59 91 GLU A CA 1
ATOM 730 C C . GLU A 1 91 ? 47.012 10.279 13.889 1.00 41.59 91 GLU A C 1
ATOM 732 O O . GLU A 1 91 ? 47.483 10.920 12.918 1.00 41.59 91 GLU A O 1
#

InterPro domains:
  IPR003094 Fructose-2,6-bisphosphatase [PTHR10606] (1-72)
  IPR013078 Histidine phosphatase superfamily, clade-1 [PF00300] (4-58)
  IPR013078 Histidine phosphatase superfamily, clade-1 [cd07067] (1-51)
  IPR029033 Histidine phosphatase superfamily [G3DSA:3.40.50.1240] (1-88)
  IPR029033 Histidine phosphatase superfamily [SSF53254] (2-70)

Nearest PDB structures (foldseek):
  5htk-assembly1_B  TM=9.764E-01  e=1.633E-06  Homo sapiens
  6etj-assembly1_A  TM=9.930E-01  e=5.459E-06  Homo sapiens
  1k6m-assembly1_A  TM=9.904E-01  e=7.138E-06  Homo sapiens
  3qpv-assembly1_A-2  TM=9.544E-01  e=1.221E-05  Homo sapiens
  4ma4-assembly1_A-2  TM=9.056E-01  e=8.163E-06  Homo sapiens

Foldseek 3Di:
DVVVVDDDDDDDDDPLVVLVVCCVQAVHDPVCSVQDDDDPQWDWDWDDDPPHIDTDIHHDPDDDDDPGDDPPDDDPPPPPPVVVVVVVPDD

Secondary structure (DSSP, 8-state):
-HHHH-SS------HHHHHHHHHHHTT--TTTGGG----TTEEEEEEE-SS-EEEEEEE-S---------TTS-------HHHHTTSS---

pLDDT: mean 85.02, std 15.71, range [41.59, 97.44]

Sequence (91 aa):
MELERQSNILVISHQAVLRCILAYFTNKNTEELPYLKVPLHTVIKLTPKAYSCEVEMFKFDIKAVNTYREKNQPVSLKISSSLASLFSNKE

Radius of gyration: 19.66 Å; Cα contacts (8 Å, |Δi|>4): 68; chains: 1; bounding box: 64×24×33 Å

Organism: Strongylus vulgaris (NCBI:txid40348)